Protein AF-A0A938EGN6-F1 (afdb_monomer_lite)

Radius of gyration: 19.25 Å; chains: 1; bounding box: 38×31×59 Å

Foldseek 3Di:
DDDPPPPPPVPPPDPVLVVLVVQLVVLVVQLVCLVVCVVVDDPVVSVVSNVVSVVSNVVSVVVVVVSVVVVVVVVD

Secondary structure (DSSP, 8-state):
-----------TTHHHHHHHHHHHHHHHHHHHHHHH-GGGS-HHHHHHHHHHHHHHHHHHHHHHHHHHHHHHHHT-

Structure (mmCIF, N/CA/C/O backbone):
data_AF-A0A938EGN6-F1
#
_entry.id   AF-A0A938EGN6-F1
#
loop_
_atom_site.group_PDB
_atom_site.id
_atom_site.type_symbol
_atom_site.label_atom_id
_atom_site.label_alt_id
_atom_site.label_comp_id
_atom_site.label_asym_id
_atom_site.label_entity_id
_atom_site.label_seq_id
_atom_site.pdbx_PDB_ins_code
_atom_site.Cartn_x
_atom_site.Cartn_y
_atom_site.Cartn_z
_atom_site.occupancy
_atom_site.B_iso_or_equiv
_atom_site.auth_seq_id
_atom_site.auth_comp_id
_atom_site.auth_asym_id
_atom_site.auth_atom_id
_atom_site.pdbx_PDB_model_num
ATOM 1 N N . MET A 1 1 ? -21.456 23.967 42.091 1.00 41.88 1 MET A N 1
ATOM 2 C CA . MET A 1 1 ? -21.102 24.570 40.791 1.00 41.88 1 MET A CA 1
ATOM 3 C C . MET A 1 1 ? -20.214 23.564 40.085 1.00 41.88 1 MET A C 1
ATOM 5 O O . MET A 1 1 ? -19.177 23.204 40.623 1.00 41.88 1 MET A O 1
ATOM 9 N N . ASN A 1 2 ? -20.760 22.972 39.027 1.00 56.94 2 ASN A N 1
ATOM 10 C CA . ASN A 1 2 ? -20.305 21.750 38.365 1.00 56.94 2 ASN A CA 1
ATOM 11 C C . ASN A 1 2 ? -19.168 22.053 37.398 1.00 56.94 2 ASN A C 1
ATOM 13 O O . ASN A 1 2 ? -19.417 22.873 36.530 1.00 56.94 2 ASN A O 1
ATOM 17 N N . GLU A 1 3 ? -18.054 21.318 37.429 1.00 50.88 3 GLU A N 1
ATOM 18 C CA . GLU A 1 3 ? -17.208 21.124 36.238 1.00 50.88 3 GLU A CA 1
ATOM 19 C C . GLU A 1 3 ? -16.585 19.722 36.267 1.00 50.88 3 GLU A C 1
ATOM 21 O O . GLU A 1 3 ? -15.444 19.500 36.673 1.00 50.88 3 GLU A O 1
ATOM 26 N N . ASN A 1 4 ? -17.386 18.744 35.830 1.00 50.31 4 ASN A N 1
ATOM 27 C CA . ASN A 1 4 ? -16.884 17.490 35.285 1.00 50.31 4 ASN A CA 1
ATOM 28 C C . ASN A 1 4 ? -15.952 17.841 34.115 1.00 50.31 4 ASN A C 1
ATOM 30 O O . ASN A 1 4 ? -16.406 17.991 32.985 1.00 50.31 4 ASN A O 1
ATOM 34 N N . ASN A 1 5 ? -14.650 17.954 34.384 1.00 51.22 5 ASN A N 1
ATOM 35 C CA . ASN A 1 5 ? -13.583 17.991 33.383 1.00 51.22 5 ASN A CA 1
ATOM 36 C C . ASN A 1 5 ? -13.427 16.604 32.729 1.00 51.22 5 ASN A C 1
ATOM 38 O O . ASN A 1 5 ? -12.343 16.020 32.685 1.00 51.22 5 ASN A O 1
ATOM 42 N N . GLN A 1 6 ? -14.532 16.065 32.212 1.00 52.28 6 GLN A N 1
ATOM 43 C CA . GLN A 1 6 ? -14.503 15.112 31.119 1.00 52.28 6 GLN A CA 1
ATOM 44 C C . GLN A 1 6 ? -13.954 15.916 29.948 1.00 52.28 6 GLN A C 1
ATOM 46 O O . GLN A 1 6 ? -14.705 16.546 29.211 1.00 52.28 6 GLN A O 1
ATOM 51 N N . LYS A 1 7 ? -12.620 15.996 29.851 1.00 47.72 7 LYS A N 1
ATOM 52 C CA . LYS A 1 7 ? -11.967 16.429 28.624 1.00 47.72 7 LYS A CA 1
ATOM 53 C C . LYS A 1 7 ? -12.640 15.622 27.535 1.00 47.72 7 LYS A C 1
ATOM 55 O O . LYS A 1 7 ? -12.506 14.400 27.545 1.00 47.72 7 LYS A O 1
ATOM 60 N N . ASP A 1 8 ? -13.393 16.312 26.686 1.00 47.09 8 ASP A N 1
ATOM 61 C CA . ASP A 1 8 ? -13.881 15.812 25.417 1.00 47.09 8 ASP A CA 1
ATOM 62 C C . ASP A 1 8 ? -12.690 15.130 24.750 1.00 47.09 8 ASP A C 1
ATOM 64 O O . ASP A 1 8 ? -11.825 15.771 24.144 1.00 47.09 8 ASP A O 1
ATOM 68 N N . LEU A 1 9 ? -12.589 13.816 24.936 1.00 51.72 9 LEU A N 1
ATOM 69 C CA . LEU A 1 9 ? -11.728 12.957 24.157 1.00 51.72 9 LEU A CA 1
ATOM 70 C C . LEU A 1 9 ? -12.403 12.948 22.795 1.00 51.72 9 LEU A C 1
ATOM 72 O O . LEU A 1 9 ? -13.142 12.027 22.456 1.00 51.72 9 LEU A O 1
ATOM 76 N N . LYS A 1 10 ? -12.204 14.043 22.047 1.00 49.44 10 LYS A N 1
ATOM 77 C CA . LYS A 1 10 ? -12.513 14.140 20.627 1.00 49.44 10 LYS A CA 1
ATOM 78 C C . LYS A 1 10 ? -12.026 12.823 20.037 1.00 49.44 10 LYS A C 1
ATOM 80 O O . LYS A 1 10 ? -10.846 12.525 20.244 1.00 49.44 10 LYS A O 1
ATOM 85 N N . PRO A 1 11 ? -12.894 12.017 19.402 1.00 53.91 11 PRO A N 1
ATOM 86 C CA . PRO A 1 11 ? -12.508 10.687 18.975 1.00 53.91 11 PRO A CA 1
ATOM 87 C C . PRO A 1 11 ? -11.258 10.813 18.105 1.00 53.91 11 PRO A C 1
ATOM 89 O O . PRO A 1 11 ? -11.322 11.315 16.983 1.00 53.91 11 PRO A O 1
ATOM 92 N N . ILE A 1 12 ? -10.105 10.405 18.638 1.00 55.97 12 ILE A N 1
ATOM 93 C CA . ILE A 1 12 ? -8.800 10.467 17.967 1.00 55.97 12 ILE A CA 1
ATOM 94 C C . ILE A 1 12 ? -8.713 9.293 16.977 1.00 55.97 12 ILE A C 1
ATOM 96 O O . ILE A 1 12 ? -7.767 8.525 16.934 1.00 55.97 12 ILE A O 1
ATOM 100 N N . GLU A 1 13 ? -9.782 9.036 16.228 1.00 56.53 13 GLU A N 1
ATOM 101 C CA . GLU A 1 13 ? -9.982 7.699 15.665 1.00 56.53 13 GLU A CA 1
ATOM 102 C C . GLU A 1 13 ? -10.270 7.687 14.168 1.00 56.53 13 GLU A C 1
ATOM 104 O O . GLU A 1 13 ? -10.073 6.651 13.543 1.00 56.53 13 GLU A O 1
ATOM 109 N N . ALA A 1 14 ? -10.623 8.811 13.539 1.00 56.78 14 ALA A N 1
ATOM 110 C CA . ALA A 1 14 ? -10.835 8.830 12.089 1.00 56.78 14 ALA A CA 1
ATOM 111 C C . ALA A 1 14 ? -9.520 8.981 11.299 1.00 56.78 14 ALA A C 1
ATOM 113 O O . ALA A 1 14 ? -9.253 8.195 10.389 1.00 56.78 14 ALA A O 1
ATOM 114 N N . ASP A 1 15 ? -8.667 9.938 11.673 1.00 67.44 15 ASP A N 1
ATOM 115 C CA . ASP A 1 15 ? -7.534 10.339 10.828 1.00 67.44 15 ASP A CA 1
ATOM 116 C C . ASP A 1 15 ? -6.427 9.286 10.761 1.00 67.44 15 ASP A C 1
ATOM 118 O O . ASP A 1 15 ? -5.907 9.008 9.683 1.00 67.44 15 ASP A O 1
ATOM 122 N N . GLY A 1 16 ? -6.104 8.626 11.878 1.00 69.75 16 GLY A N 1
ATOM 123 C CA . GLY A 1 16 ? -5.068 7.586 11.897 1.00 69.75 16 GLY A CA 1
ATOM 124 C C . GLY A 1 16 ? -5.456 6.336 11.099 1.00 69.75 16 GLY A C 1
ATOM 125 O O . GLY A 1 16 ? -4.619 5.744 10.417 1.00 69.75 16 GLY A O 1
ATOM 126 N N . ILE A 1 17 ? -6.735 5.947 11.148 1.00 75.88 17 ILE A N 1
ATOM 127 C CA . ILE A 1 17 ? -7.256 4.798 10.396 1.00 75.88 17 ILE A CA 1
ATOM 128 C C . ILE A 1 17 ? -7.345 5.148 8.905 1.00 75.88 17 ILE A C 1
ATOM 130 O O . ILE A 1 17 ? -6.924 4.348 8.070 1.00 75.88 17 ILE A O 1
ATOM 134 N N . ASN A 1 18 ? -7.841 6.343 8.568 1.00 78.06 18 ASN A N 1
ATOM 135 C CA . ASN A 1 18 ? -7.903 6.818 7.185 1.00 78.06 18 ASN A CA 1
ATOM 136 C C . ASN A 1 18 ? -6.512 6.955 6.565 1.00 78.06 18 ASN A C 1
ATOM 138 O O . ASN A 1 18 ? -6.307 6.498 5.445 1.00 78.06 18 ASN A O 1
ATOM 142 N N . LEU A 1 19 ? -5.534 7.494 7.298 1.00 82.12 19 LEU A N 1
ATOM 143 C CA . LEU A 1 19 ? -4.150 7.591 6.836 1.00 82.12 19 LEU A CA 1
ATOM 144 C C . LEU A 1 19 ? -3.557 6.208 6.543 1.00 82.12 19 LEU A C 1
ATOM 146 O O . LEU A 1 19 ? -2.885 6.020 5.530 1.00 82.12 19 LEU A O 1
ATOM 150 N N . LEU A 1 20 ? -3.848 5.220 7.394 1.00 84.00 20 LEU A N 1
ATOM 151 C CA . LEU A 1 20 ? -3.415 3.845 7.180 1.00 84.00 20 LEU A CA 1
ATOM 152 C C . LEU A 1 20 ? -4.067 3.224 5.936 1.00 84.00 20 LEU A C 1
ATOM 154 O O . LEU A 1 20 ? -3.380 2.558 5.160 1.00 84.00 20 LEU A O 1
ATOM 158 N N . TYR A 1 21 ? -5.365 3.457 5.716 1.00 83.50 21 TYR A N 1
ATOM 159 C CA . TYR A 1 21 ? -6.051 3.027 4.494 1.00 83.50 21 TYR A CA 1
ATOM 160 C C . TYR A 1 21 ? -5.446 3.674 3.250 1.00 83.50 21 TYR A C 1
ATOM 162 O O . TYR A 1 21 ? -5.144 2.965 2.294 1.00 83.50 21 TYR A O 1
ATOM 170 N N . ILE A 1 22 ? -5.218 4.988 3.279 1.00 86.12 22 ILE A N 1
ATOM 171 C CA . ILE A 1 22 ? -4.627 5.746 2.172 1.00 86.12 22 ILE A CA 1
ATOM 172 C C . ILE A 1 22 ? -3.218 5.227 1.863 1.00 86.12 22 ILE A C 1
ATOM 174 O O . ILE A 1 22 ? -2.922 4.922 0.712 1.00 86.12 22 ILE A O 1
ATOM 178 N N . GLY A 1 23 ? -2.370 5.041 2.880 1.00 84.38 23 GLY A N 1
ATOM 179 C CA . GLY A 1 23 ? -1.023 4.495 2.702 1.00 84.38 23 GLY A CA 1
ATOM 180 C C . GLY A 1 23 ? -1.038 3.075 2.132 1.00 84.38 23 GLY A C 1
ATOM 181 O O . GLY A 1 23 ? -0.322 2.781 1.177 1.00 84.38 23 GLY A O 1
ATOM 182 N N . THR A 1 24 ? -1.912 2.209 2.654 1.00 88.19 24 THR A N 1
ATOM 183 C CA . THR A 1 24 ? -2.091 0.841 2.134 1.00 88.19 24 THR A CA 1
ATOM 184 C C . THR A 1 24 ? -2.555 0.861 0.677 1.00 88.19 24 THR A C 1
ATOM 186 O O . THR A 1 24 ? -2.066 0.080 -0.135 1.00 88.19 24 THR A O 1
ATOM 189 N N . PHE A 1 25 ? -3.466 1.773 0.328 1.00 87.50 25 PHE A N 1
ATOM 190 C CA . PHE A 1 25 ? -3.986 1.927 -1.028 1.00 87.50 25 PHE A CA 1
ATOM 191 C C . PHE A 1 25 ? -2.919 2.435 -2.003 1.00 87.50 25 PHE A C 1
ATOM 193 O O . PHE A 1 25 ? -2.787 1.887 -3.094 1.00 87.50 25 PHE A O 1
ATOM 200 N N . ILE A 1 26 ? -2.099 3.410 -1.597 1.00 90.62 26 ILE A N 1
ATOM 201 C CA . ILE A 1 26 ? -0.952 3.879 -2.390 1.00 90.62 26 ILE A CA 1
ATOM 202 C C . ILE A 1 26 ? 0.035 2.736 -2.630 1.00 90.62 26 ILE A C 1
ATOM 204 O O . ILE A 1 26 ? 0.479 2.542 -3.759 1.00 90.62 26 ILE A O 1
ATOM 208 N N . PHE A 1 27 ? 0.350 1.943 -1.602 1.00 88.75 27 PHE A N 1
ATOM 209 C CA . PHE A 1 27 ? 1.241 0.792 -1.755 1.00 88.75 27 PHE A CA 1
ATOM 210 C C . PHE A 1 27 ? 0.658 -0.299 -2.661 1.00 88.75 27 PHE A C 1
ATOM 212 O O . PHE A 1 27 ? 1.395 -0.883 -3.456 1.00 88.75 27 PHE A O 1
ATOM 219 N N . ALA A 1 28 ? -0.652 -0.544 -2.591 1.00 86.38 28 ALA A N 1
ATOM 220 C CA . ALA A 1 28 ? -1.340 -1.453 -3.503 1.00 86.38 28 ALA A CA 1
ATOM 221 C C . ALA A 1 28 ? -1.270 -0.954 -4.954 1.00 86.38 28 ALA A C 1
ATOM 223 O O . ALA A 1 28 ? -0.899 -1.719 -5.842 1.00 86.38 28 ALA A O 1
ATOM 224 N N . LEU A 1 29 ? -1.544 0.332 -5.193 1.00 89.38 29 LEU A N 1
ATOM 225 C CA . LEU A 1 29 ? -1.420 0.940 -6.519 1.00 89.38 29 LEU A CA 1
ATOM 226 C C . LEU A 1 29 ? 0.014 0.878 -7.044 1.00 89.38 29 LEU A C 1
ATOM 228 O O . LEU A 1 29 ? 0.223 0.469 -8.181 1.00 89.38 29 LEU A O 1
ATOM 232 N N . ALA A 1 30 ? 1.004 1.219 -6.218 1.00 86.88 30 ALA A N 1
ATOM 233 C CA . ALA A 1 30 ? 2.411 1.134 -6.594 1.00 86.88 30 ALA A CA 1
ATOM 234 C C . ALA A 1 30 ? 2.805 -0.300 -6.984 1.00 86.88 30 ALA A C 1
ATOM 236 O O . ALA A 1 30 ? 3.489 -0.494 -7.986 1.00 86.88 30 ALA A O 1
ATOM 237 N N . SER A 1 31 ? 2.322 -1.305 -6.244 1.00 86.19 31 SER A N 1
ATOM 238 C CA . SER A 1 31 ? 2.536 -2.716 -6.577 1.00 86.19 31 SER A CA 1
ATOM 239 C C . SER A 1 31 ? 1.931 -3.077 -7.938 1.00 86.19 31 SER A C 1
ATOM 241 O O . SER A 1 31 ? 2.610 -3.673 -8.770 1.00 86.19 31 SER A O 1
ATOM 243 N N . VAL A 1 32 ? 0.691 -2.653 -8.209 1.00 86.56 32 VAL A N 1
ATOM 244 C CA . VAL A 1 32 ? 0.025 -2.887 -9.502 1.00 86.56 32 VAL A CA 1
ATOM 245 C C . VAL A 1 32 ? 0.785 -2.218 -10.649 1.00 86.56 32 VAL A C 1
ATOM 247 O O . VAL A 1 32 ? 1.011 -2.856 -11.674 1.00 86.56 32 VAL A O 1
ATOM 250 N N . VAL A 1 33 ? 1.226 -0.970 -10.474 1.00 86.06 33 VAL A N 1
ATOM 251 C CA . VAL A 1 33 ? 2.004 -0.239 -11.487 1.00 86.06 33 VAL A CA 1
ATOM 252 C C . VAL A 1 33 ? 3.323 -0.956 -11.785 1.00 86.06 33 VAL A C 1
ATOM 254 O O . VAL A 1 33 ? 3.644 -1.164 -12.951 1.00 86.06 33 VAL A O 1
ATOM 257 N N . LEU A 1 34 ? 4.048 -1.410 -10.759 1.00 83.25 34 LEU A N 1
ATOM 258 C CA . LEU A 1 34 ? 5.303 -2.160 -10.923 1.00 83.25 34 LEU A CA 1
ATOM 259 C C . LEU A 1 34 ? 5.119 -3.515 -11.615 1.00 83.25 34 LEU A C 1
ATOM 261 O O . LEU A 1 34 ? 6.027 -3.968 -12.310 1.00 83.25 34 LEU A O 1
ATOM 265 N N . ILE A 1 35 ? 3.975 -4.175 -11.416 1.00 83.25 35 ILE A N 1
ATOM 266 C CA . ILE A 1 35 ? 3.647 -5.440 -12.089 1.00 83.25 35 ILE A CA 1
ATOM 267 C C . ILE A 1 35 ? 3.287 -5.191 -13.557 1.00 83.25 35 ILE A C 1
ATOM 269 O O . ILE A 1 35 ? 3.688 -5.964 -14.423 1.00 83.25 35 ILE A O 1
ATOM 273 N N . TYR A 1 36 ? 2.527 -4.132 -13.844 1.00 83.19 36 TYR A N 1
ATOM 274 C CA . TYR A 1 36 ? 2.010 -3.865 -15.189 1.00 83.19 36 TYR A CA 1
ATOM 275 C C . TYR A 1 36 ? 3.010 -3.136 -16.093 1.00 83.19 36 TYR A C 1
ATOM 277 O O . TYR A 1 36 ? 2.924 -3.230 -17.315 1.00 83.19 36 TYR A O 1
ATOM 285 N N . GLN A 1 37 ? 3.964 -2.414 -15.506 1.00 80.19 37 GLN A N 1
ATOM 286 C CA . GLN A 1 37 ? 5.002 -1.677 -16.223 1.00 80.19 37 GLN A CA 1
ATOM 287 C C . GLN A 1 37 ? 6.415 -2.065 -15.753 1.00 80.19 37 GLN A C 1
ATOM 289 O O . GLN A 1 37 ? 7.160 -1.222 -15.249 1.00 80.19 37 GLN A O 1
ATOM 294 N N . PRO A 1 38 ? 6.821 -3.334 -15.954 1.00 68.94 38 PRO A N 1
ATOM 295 C CA . PRO A 1 38 ? 8.166 -3.801 -15.617 1.00 68.94 38 PRO A CA 1
ATOM 296 C C . PRO A 1 38 ? 9.253 -3.057 -16.405 1.00 68.94 38 PRO A C 1
ATOM 298 O O . PRO A 1 38 ? 10.346 -2.842 -15.904 1.00 68.94 38 PRO A O 1
ATOM 301 N N . SER A 1 39 ? 8.939 -2.578 -17.612 1.00 69.25 39 SER A N 1
ATOM 302 C CA . SER A 1 39 ? 9.898 -1.936 -18.517 1.00 69.25 39 SER A CA 1
ATOM 303 C C . SER A 1 39 ? 10.379 -0.545 -18.083 1.00 69.25 39 SER A C 1
ATOM 305 O O . SER A 1 39 ? 11.226 0.029 -18.760 1.00 69.25 39 SER A O 1
ATOM 307 N N . PHE A 1 40 ? 9.825 0.038 -17.014 1.00 66.81 40 PHE A N 1
ATOM 308 C CA . PHE A 1 40 ? 10.237 1.362 -16.532 1.00 66.81 40 PHE A CA 1
ATOM 309 C C . PHE A 1 40 ? 11.491 1.326 -15.657 1.00 66.81 40 PHE A C 1
ATOM 311 O O . PHE A 1 40 ? 12.093 2.373 -15.419 1.00 66.81 40 PHE A O 1
ATOM 318 N N . ILE A 1 41 ? 11.859 0.157 -15.129 1.00 71.81 41 ILE A N 1
ATOM 319 C CA . ILE A 1 41 ? 12.858 0.033 -14.072 1.00 71.81 41 ILE A CA 1
ATOM 320 C C . ILE A 1 41 ? 13.719 -1.204 -14.333 1.00 71.81 41 ILE A C 1
ATOM 322 O O . ILE A 1 41 ? 13.209 -2.247 -14.717 1.00 71.81 41 ILE A O 1
ATOM 326 N N . ASP A 1 42 ? 15.021 -1.081 -14.084 1.00 82.38 42 ASP A N 1
ATOM 327 C CA . ASP A 1 42 ? 15.970 -2.193 -14.137 1.00 82.38 42 ASP A CA 1
ATOM 328 C C . ASP A 1 42 ? 15.533 -3.378 -13.249 1.00 82.38 42 ASP A C 1
ATOM 330 O O . ASP A 1 42 ? 15.029 -3.172 -12.138 1.00 82.38 42 ASP A O 1
ATOM 334 N N . ASP A 1 43 ? 15.763 -4.613 -13.702 1.00 77.62 43 ASP A N 1
ATOM 335 C CA . ASP A 1 43 ? 15.253 -5.848 -13.080 1.00 77.62 43 ASP A CA 1
ATOM 336 C C . ASP A 1 43 ? 15.607 -5.957 -11.587 1.00 77.62 43 ASP A C 1
ATOM 338 O O . ASP A 1 43 ? 14.814 -6.422 -10.752 1.00 77.62 43 ASP A O 1
ATOM 342 N N . GLN A 1 44 ? 16.808 -5.505 -11.212 1.00 80.19 44 GLN A N 1
ATOM 343 C CA . GLN A 1 44 ? 17.260 -5.526 -9.824 1.00 80.19 44 GLN A CA 1
ATOM 344 C C . GLN A 1 44 ? 16.470 -4.530 -8.968 1.00 80.19 44 GLN A C 1
ATOM 346 O O . GLN A 1 44 ? 16.081 -4.829 -7.834 1.00 80.19 44 GLN A O 1
ATOM 351 N N . THR A 1 45 ? 16.189 -3.357 -9.526 1.00 80.69 45 THR A N 1
ATOM 352 C CA . THR A 1 45 ? 15.468 -2.284 -8.848 1.00 80.69 45 THR A CA 1
ATOM 353 C C . THR A 1 45 ? 13.982 -2.633 -8.751 1.00 80.69 45 THR A C 1
ATOM 355 O O . THR A 1 45 ? 13.396 -2.498 -7.675 1.00 80.69 45 THR A O 1
ATOM 358 N N . GLN A 1 46 ? 13.385 -3.207 -9.799 1.00 81.44 46 GLN A N 1
ATOM 359 C CA . GLN A 1 46 ? 11.994 -3.665 -9.788 1.00 81.44 46 GLN A CA 1
ATOM 360 C C . GLN A 1 46 ? 11.742 -4.686 -8.666 1.00 81.44 46 GLN A C 1
ATOM 362 O O . GLN A 1 46 ? 10.785 -4.548 -7.901 1.00 81.44 46 GLN A O 1
ATOM 367 N N . ASN A 1 47 ? 12.638 -5.662 -8.493 1.00 82.50 47 ASN A N 1
ATOM 368 C CA . ASN A 1 47 ? 12.539 -6.654 -7.419 1.00 82.50 47 ASN A CA 1
ATOM 369 C C . ASN A 1 47 ? 12.577 -6.030 -6.014 1.00 82.50 47 ASN A C 1
ATOM 371 O O . ASN A 1 47 ? 11.859 -6.478 -5.114 1.00 82.50 47 ASN A O 1
ATOM 375 N N . VAL A 1 48 ? 13.396 -4.995 -5.804 1.00 86.69 48 VAL A N 1
ATOM 376 C CA . VAL A 1 48 ? 13.443 -4.265 -4.527 1.00 86.69 48 VAL A CA 1
ATOM 377 C C . VAL A 1 48 ? 12.135 -3.511 -4.298 1.00 86.69 48 VAL A C 1
ATOM 379 O O . VAL A 1 48 ? 11.543 -3.632 -3.226 1.00 86.69 48 VAL A O 1
ATOM 382 N N . TRP A 1 49 ? 11.632 -2.797 -5.304 1.00 84.44 49 TRP A N 1
ATOM 383 C CA . TRP A 1 49 ? 10.383 -2.041 -5.201 1.00 84.44 49 TRP A CA 1
ATOM 384 C C . TRP A 1 49 ? 9.153 -2.933 -4.999 1.00 84.44 49 TRP A C 1
ATOM 386 O O . TRP A 1 49 ? 8.272 -2.594 -4.207 1.00 84.44 49 TRP A O 1
ATOM 396 N N . ILE A 1 50 ? 9.105 -4.111 -5.623 1.00 85.12 50 ILE A N 1
ATOM 397 C CA . ILE A 1 50 ? 8.061 -5.112 -5.359 1.00 85.12 50 ILE A CA 1
ATOM 398 C C . ILE A 1 50 ? 8.108 -5.550 -3.889 1.00 85.12 50 IL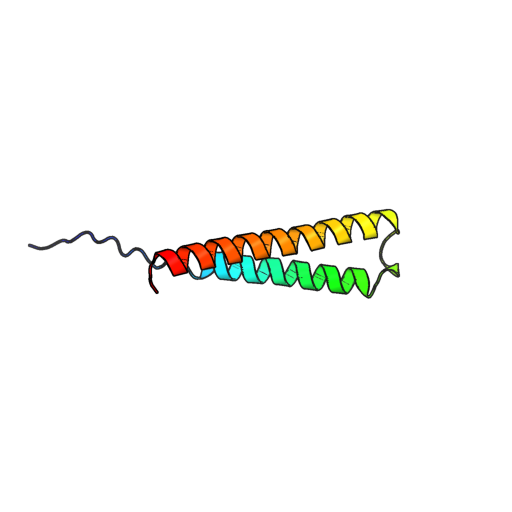E A C 1
ATOM 400 O O . ILE A 1 50 ? 7.082 -5.554 -3.212 1.00 85.12 50 ILE A O 1
ATOM 404 N N . LYS A 1 51 ? 9.294 -5.844 -3.340 1.00 86.94 51 LYS A N 1
ATOM 405 C CA . LYS A 1 51 ? 9.429 -6.196 -1.915 1.00 86.94 51 LYS A CA 1
ATOM 406 C C . LYS A 1 51 ? 9.000 -5.053 -0.995 1.00 86.94 51 LYS A C 1
ATOM 408 O O . LYS A 1 51 ? 8.296 -5.298 -0.017 1.00 86.94 51 LYS A O 1
ATOM 413 N N . VAL A 1 52 ? 9.384 -3.815 -1.310 1.00 89.38 52 VAL A N 1
ATOM 414 C CA . VAL A 1 52 ? 8.995 -2.621 -0.542 1.00 89.38 52 VAL A CA 1
ATOM 415 C C . VAL A 1 52 ? 7.481 -2.424 -0.570 1.00 89.38 52 VAL A C 1
ATOM 417 O O . VAL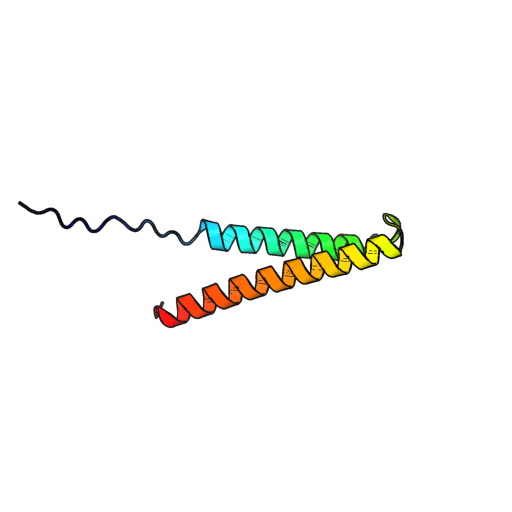 A 1 52 ? 6.877 -2.212 0.480 1.00 89.38 52 VAL A O 1
ATOM 420 N N . THR A 1 53 ? 6.849 -2.552 -1.740 1.00 88.50 53 THR A N 1
ATOM 421 C CA . THR A 1 53 ? 5.394 -2.394 -1.864 1.00 88.50 53 THR A CA 1
ATOM 422 C C . THR A 1 53 ? 4.627 -3.487 -1.134 1.00 88.50 53 THR A C 1
ATOM 424 O O . THR A 1 53 ? 3.686 -3.181 -0.402 1.00 88.50 53 THR A O 1
ATOM 427 N N . ILE A 1 54 ? 5.085 -4.738 -1.214 1.00 87.38 54 ILE A N 1
ATOM 428 C CA . ILE A 1 54 ? 4.531 -5.849 -0.430 1.00 87.38 54 ILE A CA 1
ATOM 429 C C . ILE A 1 54 ? 4.659 -5.572 1.074 1.00 87.38 54 ILE A C 1
ATOM 431 O O . ILE A 1 54 ? 3.681 -5.7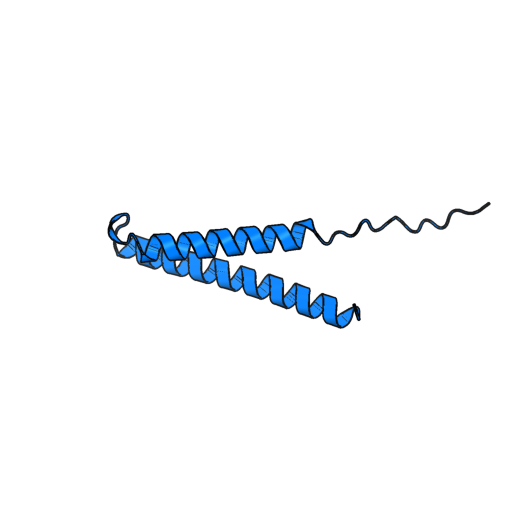27 1.805 1.00 87.38 54 ILE A O 1
ATOM 435 N N . MET A 1 55 ? 5.824 -5.121 1.551 1.00 90.44 55 MET A N 1
ATOM 436 C CA . MET A 1 55 ? 6.010 -4.798 2.972 1.00 90.44 55 MET A CA 1
ATOM 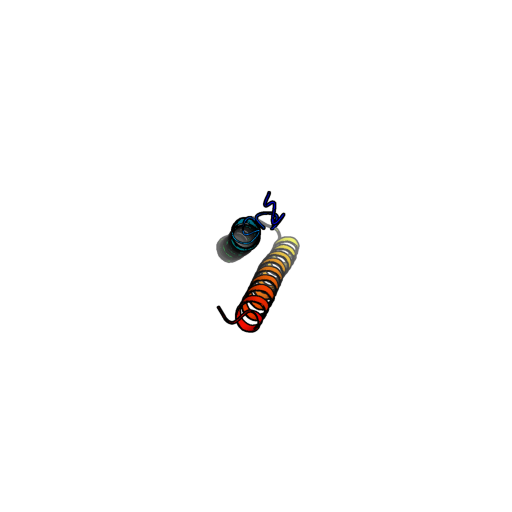437 C C . MET A 1 55 ? 5.130 -3.630 3.424 1.00 90.44 55 MET A C 1
ATOM 439 O O . MET A 1 55 ? 4.568 -3.686 4.517 1.00 90.44 55 MET A O 1
ATOM 443 N N . GLY A 1 56 ? 4.932 -2.618 2.577 1.00 86.12 56 GLY A N 1
ATOM 444 C CA . GLY A 1 56 ? 3.995 -1.524 2.830 1.00 86.12 56 GLY A CA 1
ATOM 445 C C . GLY A 1 56 ? 2.551 -2.007 3.000 1.00 86.12 56 GLY A C 1
ATOM 446 O O . GLY A 1 56 ? 1.880 -1.622 3.960 1.00 86.12 56 GLY A O 1
ATOM 447 N N . ILE A 1 57 ? 2.092 -2.926 2.141 1.00 87.38 57 ILE A N 1
ATOM 448 C CA . ILE A 1 57 ? 0.762 -3.551 2.261 1.00 87.38 57 ILE A CA 1
ATOM 449 C C . ILE A 1 57 ? 0.658 -4.369 3.556 1.00 87.38 57 ILE A C 1
ATOM 451 O O . ILE A 1 57 ? -0.337 -4.265 4.275 1.00 87.38 57 ILE A O 1
ATOM 455 N N . VAL A 1 58 ? 1.682 -5.163 3.887 1.00 88.50 58 VAL A N 1
ATOM 456 C CA . VAL A 1 58 ? 1.706 -5.982 5.111 1.00 88.50 58 VAL A CA 1
ATOM 457 C C . VAL A 1 58 ? 1.632 -5.106 6.362 1.00 88.50 58 VAL A C 1
ATOM 459 O O . VAL A 1 58 ? 0.834 -5.390 7.255 1.00 88.50 58 VAL A O 1
ATOM 462 N N . LEU A 1 59 ? 2.401 -4.017 6.423 1.00 87.69 59 LEU A N 1
ATOM 463 C CA . LEU A 1 59 ? 2.346 -3.061 7.534 1.00 87.69 59 LEU A CA 1
ATOM 464 C C . LEU A 1 59 ? 0.968 -2.391 7.637 1.00 87.69 59 LEU A C 1
ATOM 466 O O . LEU A 1 59 ? 0.417 -2.289 8.737 1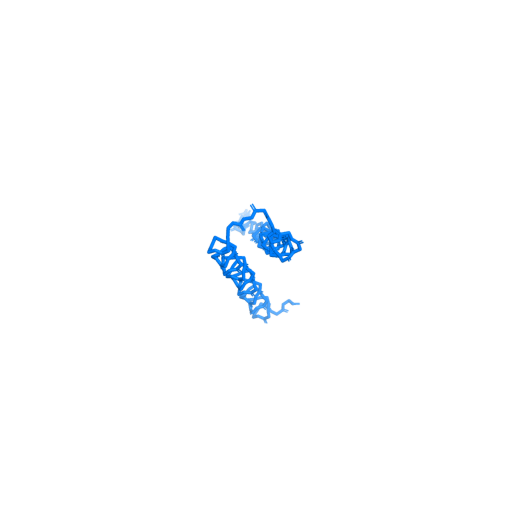.00 87.69 59 LEU A O 1
ATOM 470 N N . GLY A 1 60 ? 0.369 -2.031 6.498 1.00 85.06 60 GLY A N 1
ATOM 471 C CA . GLY A 1 60 ? -1.010 -1.553 6.401 1.00 85.06 60 GLY A CA 1
ATOM 472 C C . GLY A 1 60 ? -2.034 -2.526 6.997 1.00 85.06 60 GLY A C 1
ATOM 473 O O . GLY A 1 60 ? -2.842 -2.170 7.861 1.00 85.06 60 GLY A O 1
ATOM 474 N N . LEU A 1 61 ? -1.946 -3.801 6.609 1.00 85.38 61 LEU A N 1
ATOM 475 C CA . LEU A 1 61 ? -2.797 -4.879 7.118 1.00 85.38 61 LEU A CA 1
ATOM 476 C C . LEU A 1 61 ? -2.588 -5.142 8.615 1.00 85.38 61 LEU A C 1
ATOM 478 O O . LEU A 1 61 ? -3.560 -5.386 9.336 1.00 85.38 61 LEU A O 1
ATOM 482 N N . ILE A 1 62 ? -1.346 -5.083 9.103 1.00 87.12 62 ILE A N 1
ATOM 483 C CA . ILE A 1 62 ? -1.034 -5.235 10.530 1.00 87.12 62 ILE A CA 1
ATOM 484 C C . ILE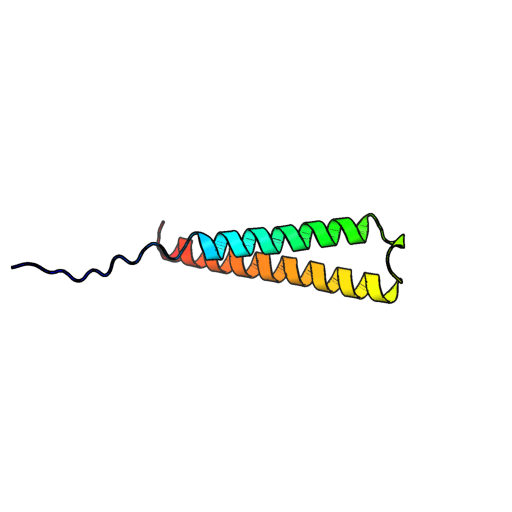 A 1 62 ? -1.682 -4.103 11.331 1.00 87.12 62 ILE A C 1
ATOM 486 O O . ILE A 1 62 ? -2.354 -4.381 12.328 1.00 87.12 62 ILE A O 1
ATOM 490 N N . GLY A 1 63 ? -1.557 -2.852 10.880 1.00 81.56 63 GLY A N 1
ATOM 491 C CA . GLY A 1 63 ? -2.204 -1.714 11.531 1.00 81.56 63 GLY A CA 1
ATOM 492 C C . GLY A 1 63 ? -3.729 -1.876 11.580 1.00 81.56 63 GLY A C 1
ATOM 493 O O . GLY A 1 63 ? -4.327 -1.755 12.652 1.00 81.56 63 GLY A O 1
ATOM 494 N N . LEU A 1 64 ? -4.356 -2.288 10.469 1.00 81.62 64 LEU A N 1
ATOM 495 C CA . LEU A 1 64 ? -5.797 -2.555 10.400 1.00 81.62 64 LEU A CA 1
ATOM 496 C C . LEU A 1 64 ? -6.215 -3.681 11.347 1.00 81.62 64 LEU A C 1
ATOM 498 O O . LEU A 1 64 ? -7.240 -3.586 12.028 1.00 81.62 64 LEU A O 1
ATOM 502 N N . ARG A 1 65 ? -5.410 -4.745 11.441 1.00 82.94 65 ARG A N 1
ATOM 503 C CA . ARG A 1 65 ? -5.655 -5.861 12.360 1.00 82.94 65 ARG A CA 1
ATOM 504 C C . ARG A 1 65 ? -5.563 -5.420 13.817 1.00 82.94 65 ARG A C 1
ATOM 506 O O . ARG A 1 65 ? -6.392 -5.855 14.618 1.00 82.94 65 ARG A O 1
ATOM 513 N N . ILE A 1 66 ? -4.604 -4.565 14.170 1.00 80.44 66 ILE A N 1
ATOM 514 C CA . ILE A 1 66 ? -4.468 -4.011 15.525 1.00 80.44 66 ILE A CA 1
ATOM 515 C C . ILE A 1 66 ? -5.679 -3.137 15.862 1.00 80.44 66 ILE A C 1
ATOM 517 O O . ILE A 1 66 ? -6.283 -3.336 16.916 1.00 80.44 66 ILE A O 1
ATOM 521 N N . ILE A 1 67 ? -6.091 -2.251 14.952 1.00 78.44 67 ILE A N 1
ATOM 522 C CA . ILE A 1 67 ? -7.284 -1.404 15.109 1.00 78.44 67 ILE A CA 1
ATOM 523 C C . ILE A 1 67 ? -8.538 -2.267 15.292 1.00 78.44 67 ILE A C 1
ATOM 525 O O . ILE A 1 67 ? -9.292 -2.078 16.245 1.00 78.44 67 ILE A O 1
ATOM 529 N N . LYS A 1 68 ? -8.740 -3.279 14.437 1.00 76.38 68 LYS A N 1
ATOM 530 C CA . LYS A 1 68 ? -9.870 -4.219 14.539 1.00 76.38 68 LYS A CA 1
ATOM 531 C C . LYS A 1 68 ? -9.855 -4.983 15.864 1.00 76.38 68 LYS A C 1
ATOM 533 O O . LYS A 1 68 ? -10.904 -5.181 16.474 1.00 76.38 68 LYS A O 1
ATOM 538 N N . ARG A 1 69 ? -8.672 -5.399 16.331 1.00 77.19 69 ARG A N 1
ATOM 539 C CA . ARG A 1 69 ? -8.503 -6.089 17.618 1.00 77.19 69 ARG A CA 1
ATOM 540 C C . ARG A 1 69 ? -8.791 -5.161 18.798 1.00 77.19 69 ARG A C 1
ATOM 542 O O . ARG A 1 69 ? -9.337 -5.633 19.789 1.00 77.19 69 ARG A O 1
ATOM 549 N N . ARG A 1 70 ? -8.458 -3.870 18.692 1.00 70.75 70 ARG A N 1
ATOM 550 C CA . ARG A 1 70 ? -8.794 -2.860 19.703 1.00 70.75 70 ARG A CA 1
ATOM 551 C C . ARG A 1 70 ? -10.286 -2.546 19.729 1.00 70.75 70 ARG A C 1
ATOM 553 O O . ARG A 1 70 ? -10.859 -2.634 20.807 1.00 70.75 70 ARG A O 1
ATOM 560 N N . ARG A 1 71 ? -10.937 -2.340 18.577 1.00 67.62 71 ARG A N 1
ATOM 561 C CA . ARG A 1 71 ? -12.400 -2.151 18.516 1.00 67.62 71 ARG A CA 1
ATOM 562 C C . ARG A 1 71 ? -13.170 -3.324 19.122 1.00 67.62 71 ARG A C 1
ATOM 564 O O . ARG A 1 71 ? -13.997 -3.109 19.995 1.00 67.62 71 ARG A O 1
ATOM 571 N N . LYS A 1 72 ? -12.795 -4.570 18.797 1.00 66.56 72 LYS A N 1
ATOM 572 C CA . LYS A 1 72 ? -13.403 -5.765 19.418 1.00 66.56 72 LYS A CA 1
ATOM 573 C C . LYS A 1 72 ? -13.245 -5.833 20.941 1.00 66.56 72 LYS A C 1
ATOM 575 O O . LYS A 1 72 ? -14.093 -6.422 21.597 1.00 66.56 72 LYS A O 1
ATOM 580 N N . ARG A 1 73 ? -12.157 -5.295 21.506 1.00 60.31 73 ARG A N 1
ATOM 581 C CA . ARG A 1 73 ? -11.957 -5.250 22.967 1.00 60.31 73 ARG A CA 1
ATOM 582 C C . ARG A 1 73 ? -12.785 -4.160 23.644 1.00 60.31 73 ARG A C 1
ATOM 584 O O . ARG A 1 73 ? -13.026 -4.274 24.837 1.00 60.31 73 ARG A O 1
ATOM 591 N N . LEU A 1 74 ? -13.193 -3.136 22.898 1.00 61.84 74 LEU A N 1
ATOM 592 C CA . LEU A 1 74 ? -14.019 -2.035 23.390 1.00 61.84 74 LEU A CA 1
ATOM 593 C C . LEU A 1 74 ? -15.526 -2.320 23.275 1.00 61.84 74 LEU A C 1
ATOM 595 O O . LEU A 1 74 ? -16.317 -1.521 23.757 1.00 61.84 74 LEU A O 1
ATOM 599 N N . GLY A 1 75 ? -15.929 -3.456 22.692 1.00 50.06 75 GLY A N 1
ATOM 600 C CA . GLY A 1 75 ? -17.331 -3.890 22.667 1.00 50.06 75 GLY A CA 1
ATOM 601 C C . GLY A 1 75 ? -18.264 -3.045 21.789 1.00 50.06 75 GLY A C 1
ATOM 602 O O . GLY A 1 75 ? -19.475 -3.160 21.947 1.00 50.06 75 GLY A O 1
ATOM 603 N N . LEU A 1 76 ? -17.709 -2.222 20.891 1.00 49.25 76 LEU A N 1
ATOM 604 C CA . LEU A 1 76 ? -18.427 -1.559 19.793 1.00 49.25 76 LEU A CA 1
ATOM 605 C C . LEU A 1 76 ? -18.589 -2.518 18.608 1.00 49.25 76 LEU A C 1
ATOM 607 O O . LEU A 1 76 ? -19.669 -2.496 17.985 1.00 49.25 76 LEU A O 1
#

Sequence (76 aa):
MNENNQKDLKPIEADGINLLYIGTFIFALASVVLIYQPSFIDDQTQNVWIKVTIMGIVLGLIGLRIIKRRRKRLGL

pLDDT: mean 74.91, std 13.99, range [41.88, 90.62]